Protein AF-A0A139BRN2-F1 (afdb_monomer)

Structure (mmCIF, N/CA/C/O backbone):
data_AF-A0A139BRN2-F1
#
_entry.id   AF-A0A139BRN2-F1
#
loop_
_atom_site.group_PDB
_atom_site.id
_atom_site.type_symbol
_atom_site.label_atom_id
_atom_site.label_alt_id
_atom_site.label_comp_id
_atom_site.label_asym_id
_atom_site.label_entity_id
_atom_site.label_seq_id
_atom_site.pdbx_PDB_ins_code
_atom_site.Cartn_x
_atom_site.Cartn_y
_atom_site.Cartn_z
_atom_site.occupancy
_atom_site.B_iso_or_equiv
_atom_site.auth_seq_id
_atom_site.auth_comp_id
_atom_site.auth_asym_id
_atom_site.auth_atom_id
_atom_site.pdbx_PDB_model_num
ATOM 1 N N . MET A 1 1 ? 4.448 -12.846 -7.802 1.00 51.34 1 MET A N 1
ATOM 2 C CA . MET A 1 1 ? 3.052 -12.794 -7.321 1.00 51.34 1 MET A CA 1
ATOM 3 C C . MET A 1 1 ? 2.888 -11.433 -6.683 1.00 51.34 1 MET A C 1
ATOM 5 O O . MET A 1 1 ? 3.791 -11.031 -5.967 1.00 51.34 1 MET A O 1
ATOM 9 N N . LYS A 1 2 ? 1.847 -10.689 -7.046 1.00 69.81 2 LYS A N 1
ATOM 10 C CA . LYS A 1 2 ? 1.604 -9.361 -6.490 1.00 69.81 2 LYS A CA 1
ATOM 11 C C . LYS A 1 2 ? 0.941 -9.533 -5.120 1.0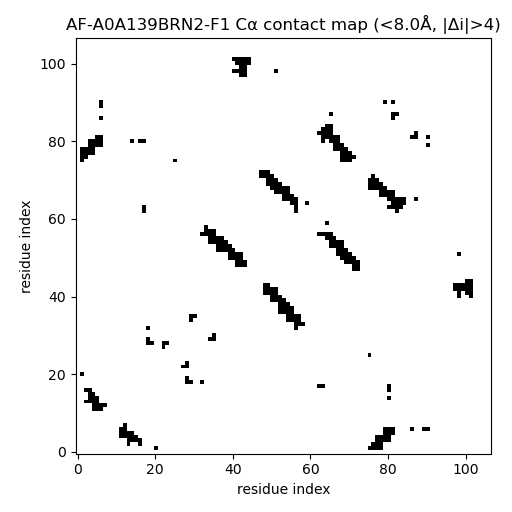0 69.81 2 LYS A C 1
ATOM 13 O O . LYS A 1 2 ? -0.069 -10.230 -5.048 1.00 69.81 2 LYS A O 1
ATOM 18 N N . THR A 1 3 ? 1.526 -8.981 -4.063 1.00 85.62 3 THR A N 1
ATOM 19 C CA . THR A 1 3 ? 1.068 -9.228 -2.688 1.00 85.62 3 THR A CA 1
ATOM 20 C C . THR A 1 3 ? 0.275 -8.038 -2.172 1.00 85.62 3 THR A C 1
ATOM 22 O O . THR A 1 3 ? 0.762 -6.908 -2.212 1.00 85.62 3 THR A O 1
ATOM 25 N N . CYS A 1 4 ? -0.946 -8.292 -1.705 1.00 90.56 4 CYS A N 1
ATOM 26 C CA . CYS A 1 4 ? -1.832 -7.272 -1.159 1.00 90.56 4 CYS A CA 1
ATOM 27 C C . CYS A 1 4 ? -2.158 -7.587 0.292 1.00 90.56 4 CYS A C 1
ATOM 29 O O . CYS A 1 4 ? -2.473 -8.730 0.622 1.00 90.56 4 CYS A O 1
ATOM 31 N N . TYR A 1 5 ? -2.135 -6.561 1.133 1.00 93.62 5 TYR A N 1
ATOM 32 C CA . TYR A 1 5 ? -2.432 -6.690 2.551 1.00 93.62 5 TYR A CA 1
ATOM 33 C C . TYR A 1 5 ? -3.394 -5.610 3.020 1.00 93.62 5 TYR A C 1
ATOM 35 O O . TYR A 1 5 ? -3.472 -4.541 2.424 1.00 93.62 5 TYR A O 1
ATOM 43 N N . ARG A 1 6 ? -4.079 -5.861 4.130 1.00 94.12 6 ARG A N 1
ATOM 44 C CA . ARG A 1 6 ? -4.833 -4.856 4.885 1.00 94.12 6 ARG A CA 1
ATOM 45 C C . ARG A 1 6 ? -4.381 -4.882 6.338 1.00 94.12 6 ARG A C 1
ATOM 47 O O . ARG A 1 6 ? -4.035 -5.942 6.853 1.00 94.12 6 ARG A O 1
ATOM 54 N N . TYR A 1 7 ? -4.360 -3.724 6.991 1.00 94.06 7 TYR A N 1
ATOM 55 C CA . TYR A 1 7 ? -4.083 -3.646 8.421 1.00 94.06 7 TYR A CA 1
ATOM 56 C C . TYR A 1 7 ? -5.378 -3.791 9.223 1.00 94.06 7 TYR A C 1
ATOM 58 O O . TYR A 1 7 ? -6.230 -2.905 9.208 1.00 94.06 7 TYR A O 1
ATOM 66 N N . GLU A 1 8 ? -5.518 -4.902 9.938 1.00 92.00 8 GLU A N 1
ATOM 67 C CA . GLU A 1 8 ? -6.693 -5.221 10.745 1.00 92.00 8 GLU A CA 1
ATOM 68 C C . GLU A 1 8 ? -6.255 -5.654 12.147 1.00 92.00 8 GLU A C 1
ATOM 70 O O . GLU A 1 8 ? -5.366 -6.486 12.309 1.00 92.00 8 GLU A O 1
ATOM 75 N N . ASN A 1 9 ? -6.883 -5.099 13.188 1.00 91.62 9 ASN A N 1
ATOM 76 C CA . ASN A 1 9 ? -6.683 -5.520 14.584 1.00 91.62 9 ASN A CA 1
ATOM 77 C C . ASN A 1 9 ? -5.210 -5.606 15.041 1.00 91.62 9 ASN A C 1
ATOM 79 O O . ASN A 1 9 ? -4.855 -6.461 15.850 1.00 91.62 9 ASN A O 1
ATOM 83 N N . GLY A 1 10 ? -4.348 -4.717 14.541 1.00 90.25 10 GLY A N 1
ATOM 84 C CA . GLY A 1 10 ? -2.939 -4.681 14.935 1.00 90.25 10 GLY A CA 1
ATOM 85 C C . GLY A 1 10 ? -1.996 -5.526 14.073 1.00 90.25 10 GLY A C 1
ATOM 86 O O . GLY A 1 10 ? -0.812 -5.603 14.390 1.00 90.25 10 GLY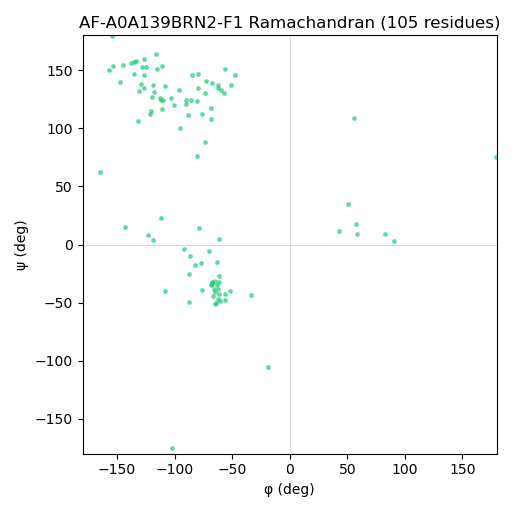 A O 1
ATOM 87 N N . THR A 1 11 ? -2.485 -6.168 13.009 1.00 94.06 11 THR A N 1
ATOM 88 C CA . THR A 1 11 ? -1.672 -7.015 12.126 1.00 94.06 11 THR A CA 1
ATOM 89 C C . THR A 1 11 ? -2.011 -6.802 10.655 1.00 94.06 11 THR A C 1
ATOM 91 O O . THR A 1 11 ? -3.120 -6.404 10.309 1.00 94.06 11 THR A O 1
ATOM 94 N N . PHE A 1 12 ? -1.060 -7.107 9.771 1.00 92.69 12 PHE A N 1
ATOM 95 C CA . PHE A 1 12 ? -1.341 -7.247 8.345 1.00 92.69 12 PHE A CA 1
ATOM 96 C C . PHE A 1 12 ? -1.957 -8.617 8.056 1.00 92.69 12 PHE A C 1
ATOM 98 O O . PHE A 1 12 ? -1.477 -9.634 8.560 1.00 92.69 12 PHE A O 1
ATOM 105 N N . VAL A 1 13 ? -3.016 -8.630 7.250 1.00 94.25 13 VAL A N 1
ATOM 106 C CA . VAL A 1 13 ? -3.690 -9.833 6.743 1.00 94.25 13 VAL A CA 1
ATOM 107 C C . VAL A 1 13 ? -3.741 -9.792 5.220 1.00 94.25 13 VAL A C 1
ATOM 109 O O . VAL A 1 13 ? -3.732 -8.705 4.641 1.00 94.25 13 VAL A O 1
ATOM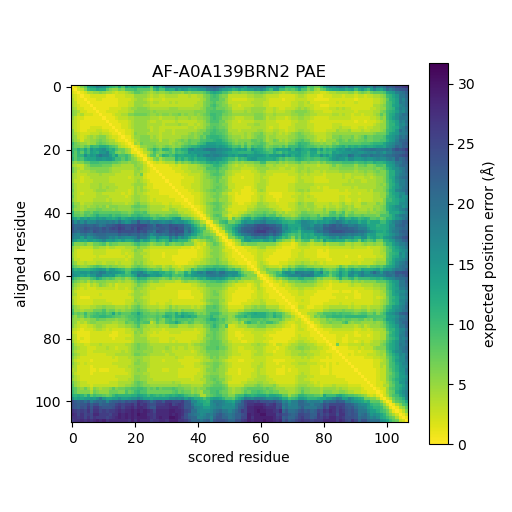 112 N N . ASP A 1 14 ? -3.791 -10.958 4.572 1.00 93.31 14 ASP A N 1
ATOM 113 C CA . ASP A 1 14 ? -3.935 -11.045 3.115 1.00 93.31 14 ASP A CA 1
ATOM 114 C C . ASP A 1 14 ? -5.207 -10.319 2.662 1.00 93.31 14 ASP A C 1
ATOM 116 O O . ASP A 1 14 ? -6.300 -10.551 3.184 1.00 93.31 14 ASP A O 1
ATOM 120 N N . ALA A 1 15 ? -5.067 -9.457 1.661 1.00 89.62 15 ALA A N 1
ATOM 121 C CA . ALA A 1 15 ? -6.174 -8.746 1.044 1.00 89.62 15 ALA A CA 1
ATOM 122 C C . ALA A 1 15 ? -6.330 -9.170 -0.416 1.00 89.62 15 ALA A C 1
ATOM 124 O O . ALA A 1 15 ? -5.366 -9.518 -1.100 1.00 89.62 15 ALA A O 1
ATOM 125 N N . GLN A 1 16 ? -7.562 -9.108 -0.918 1.00 85.25 16 GLN A N 1
ATOM 126 C CA . GLN A 1 16 ? -7.769 -9.147 -2.360 1.00 85.25 16 GLN A CA 1
ATOM 127 C C . GLN A 1 16 ? -7.215 -7.863 -2.967 1.00 85.25 16 GLN A C 1
ATOM 129 O O . GLN A 1 16 ? -7.399 -6.775 -2.417 1.00 85.25 16 GLN A O 1
ATOM 134 N N . SER A 1 17 ? -6.549 -7.992 -4.112 1.00 80.56 17 SER A N 1
ATOM 135 C CA . SER A 1 17 ? -6.210 -6.811 -4.886 1.00 80.56 17 SER A CA 1
ATOM 136 C C . SER A 1 17 ? -7.495 -6.073 -5.269 1.00 80.56 17 SER A C 1
ATOM 138 O O . SER A 1 17 ? -8.417 -6.712 -5.779 1.00 80.56 17 SER A O 1
ATOM 140 N N . PRO A 1 18 ? -7.555 -4.742 -5.097 1.00 77.81 18 PRO A N 1
ATOM 141 C CA . PRO A 1 18 ? -8.653 -3.948 -5.636 1.00 77.81 18 PRO A CA 1
ATOM 142 C C . PRO A 1 18 ? -8.605 -3.846 -7.172 1.00 77.81 18 PRO A C 1
ATOM 144 O O . PRO A 1 18 ? -9.522 -3.289 -7.768 1.00 77.81 18 PRO A O 1
ATOM 147 N N . PHE A 1 19 ? -7.554 -4.362 -7.822 1.00 76.94 19 PHE A N 1
ATOM 148 C CA . PHE A 1 19 ? -7.337 -4.264 -9.261 1.00 76.94 19 PHE A CA 1
ATOM 149 C C . PHE A 1 19 ? -7.102 -5.633 -9.892 1.00 76.94 19 PHE A C 1
ATOM 151 O O . PHE A 1 19 ? -6.700 -6.601 -9.247 1.00 76.94 19 PHE A O 1
ATOM 158 N N . ASP A 1 20 ? -7.315 -5.708 -11.199 1.00 69.44 20 ASP A N 1
ATOM 159 C CA . ASP A 1 20 ? -7.031 -6.924 -11.942 1.00 69.44 20 ASP A CA 1
ATOM 160 C C . ASP A 1 20 ? -5.511 -7.176 -11.988 1.00 69.44 20 ASP A C 1
ATOM 162 O O . ASP A 1 20 ? -4.729 -6.394 -12.539 1.00 69.44 20 ASP A O 1
ATOM 166 N N . ALA A 1 21 ? -5.086 -8.300 -11.406 1.00 56.09 21 ALA A N 1
ATOM 167 C CA . ALA A 1 21 ? -3.689 -8.715 -11.341 1.00 56.09 21 ALA A CA 1
ATOM 168 C C . ALA A 1 21 ? -3.056 -8.972 -12.725 1.00 56.09 21 ALA A C 1
ATOM 170 O O . ALA A 1 21 ? -1.826 -9.022 -12.818 1.00 56.09 21 ALA A O 1
ATOM 171 N N . THR A 1 22 ? -3.862 -9.108 -13.785 1.00 61.78 22 THR A N 1
ATOM 172 C CA . THR A 1 22 ? -3.403 -9.253 -15.177 1.00 61.78 22 THR A CA 1
ATOM 173 C C . THR A 1 22 ? -2.948 -7.934 -15.807 1.00 61.78 22 THR A C 1
ATOM 175 O O . THR A 1 22 ? -2.221 -7.948 -16.802 1.00 61.78 22 THR A O 1
ATOM 178 N N . ILE A 1 23 ? -3.305 -6.791 -15.210 1.00 58.47 23 ILE A N 1
ATOM 179 C CA . ILE A 1 23 ? -2.886 -5.469 -15.676 1.00 58.47 23 ILE A CA 1
ATOM 180 C C . ILE A 1 23 ? -1.427 -5.255 -15.269 1.00 58.47 23 ILE A C 1
ATOM 182 O O . ILE A 1 23 ? -1.121 -5.163 -14.081 1.00 58.47 23 ILE A O 1
ATOM 186 N N . GLY A 1 24 ? -0.539 -5.198 -16.267 1.00 67.56 24 GLY A N 1
ATOM 187 C CA . GLY A 1 24 ? 0.927 -5.085 -16.187 1.00 67.56 24 GLY A CA 1
ATOM 188 C C . GLY A 1 24 ? 1.523 -4.579 -14.863 1.00 67.56 24 GLY A C 1
ATOM 189 O O . GLY A 1 24 ? 1.626 -5.331 -13.889 1.00 67.56 24 GLY A O 1
ATOM 190 N N . SER A 1 25 ? 1.986 -3.325 -14.832 1.00 76.38 25 SER A N 1
ATOM 191 C CA . SER A 1 25 ? 2.540 -2.721 -13.613 1.00 76.38 25 SER A CA 1
ATOM 192 C C . SER A 1 25 ? 1.419 -2.245 -12.688 1.00 76.38 25 SER A C 1
ATOM 194 O O . SER A 1 25 ? 0.378 -1.776 -13.148 1.00 76.38 25 SER A O 1
ATOM 196 N N . TRP A 1 26 ? 1.631 -2.321 -11.379 1.00 78.12 26 TRP A N 1
ATOM 197 C CA . TRP A 1 26 ? 0.684 -1.766 -10.416 1.00 78.12 26 TRP A CA 1
ATOM 198 C C . TRP A 1 26 ? 0.498 -0.263 -10.549 1.00 78.12 26 TRP A C 1
ATOM 200 O O . TRP A 1 26 ? -0.615 0.207 -10.379 1.00 78.12 26 TRP A O 1
ATOM 210 N N . ASN A 1 27 ? 1.534 0.482 -10.943 1.00 79.56 27 ASN A N 1
ATOM 211 C CA . ASN A 1 27 ? 1.395 1.909 -11.233 1.00 79.56 27 ASN A CA 1
ATOM 212 C C . ASN A 1 27 ? 0.329 2.169 -12.302 1.00 79.56 27 ASN A C 1
ATOM 214 O O . ASN A 1 27 ? -0.488 3.073 -12.146 1.00 79.56 27 ASN A O 1
ATOM 218 N N . THR A 1 28 ? 0.307 1.352 -13.359 1.00 82.56 28 THR A N 1
ATOM 219 C CA . THR A 1 28 ? -0.724 1.422 -14.401 1.00 82.56 28 THR A CA 1
ATOM 220 C C . THR A 1 28 ? -2.097 1.083 -13.824 1.00 82.56 28 THR A C 1
ATOM 222 O O . THR A 1 28 ? -3.021 1.873 -13.966 1.00 82.56 28 THR A O 1
ATOM 225 N N . ALA A 1 29 ? -2.213 -0.034 -13.100 1.00 84.56 29 ALA A N 1
ATOM 226 C CA . ALA A 1 29 ? -3.484 -0.476 -12.524 1.00 84.56 29 ALA A CA 1
ATOM 227 C C . ALA A 1 29 ? -4.073 0.533 -11.514 1.00 84.56 29 ALA A C 1
ATOM 229 O O . ALA A 1 29 ? -5.261 0.833 -11.562 1.00 84.56 29 ALA A O 1
ATOM 230 N N . ILE A 1 30 ? -3.232 1.098 -10.643 1.00 87.75 30 ILE A N 1
ATOM 231 C CA . ILE A 1 30 ? -3.593 2.124 -9.655 1.00 87.75 30 ILE A CA 1
ATOM 232 C C . ILE A 1 30 ? -4.080 3.395 -10.369 1.00 87.75 30 ILE A C 1
ATOM 234 O O . ILE A 1 30 ? -5.122 3.950 -10.016 1.00 87.75 30 ILE A O 1
ATOM 238 N N . ALA A 1 31 ? -3.354 3.857 -11.393 1.00 86.31 31 ALA A N 1
ATOM 239 C CA . ALA A 1 31 ? -3.708 5.069 -12.127 1.00 86.31 31 ALA A CA 1
ATOM 240 C C . ALA A 1 31 ? -5.012 4.921 -12.933 1.00 86.31 31 ALA A C 1
ATOM 242 O O . ALA A 1 31 ? -5.851 5.832 -12.887 1.00 86.31 31 ALA A O 1
ATOM 243 N N . ASP A 1 32 ? -5.179 3.788 -13.625 1.00 86.56 32 ASP A N 1
ATOM 244 C CA . ASP A 1 32 ? -6.370 3.444 -14.415 1.00 86.56 32 ASP A CA 1
ATOM 245 C C . ASP A 1 32 ? -7.609 3.316 -13.528 1.00 86.56 32 ASP A C 1
ATOM 247 O O . ASP A 1 32 ? -8.697 3.743 -13.908 1.00 86.56 32 ASP A O 1
ATOM 251 N N . ALA A 1 33 ? -7.430 2.816 -12.307 1.00 85.06 33 ALA A N 1
ATOM 252 C CA . ALA A 1 33 ? -8.485 2.738 -11.311 1.00 85.06 33 ALA A CA 1
ATOM 253 C C . ALA A 1 33 ? -8.769 4.069 -10.593 1.00 85.06 33 ALA A C 1
ATOM 255 O O . ALA A 1 33 ? -9.415 4.072 -9.554 1.00 85.06 33 ALA A O 1
ATOM 256 N N . GLY A 1 34 ? -8.278 5.203 -11.105 1.00 89.94 34 GLY A N 1
ATOM 257 C CA . GLY A 1 34 ? -8.651 6.529 -10.603 1.00 89.94 34 GLY A CA 1
ATOM 258 C C . GLY A 1 34 ?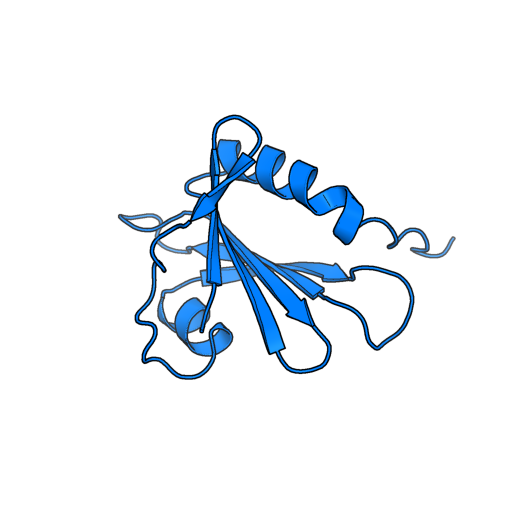 -7.879 7.002 -9.372 1.00 89.94 34 GLY A C 1
ATOM 259 O O . GLY A 1 34 ? -8.206 8.043 -8.806 1.00 89.94 34 GLY A O 1
ATOM 260 N N . TYR A 1 35 ? -6.823 6.306 -8.955 1.00 91.50 35 TYR A N 1
ATOM 261 C CA . TYR A 1 35 ? -6.017 6.748 -7.821 1.00 91.50 35 TYR A CA 1
ATOM 262 C C . TYR A 1 35 ? -4.943 7.746 -8.245 1.00 91.50 35 TYR A C 1
ATOM 264 O O . TYR A 1 35 ? -4.367 7.669 -9.336 1.00 91.50 35 TYR A O 1
ATOM 272 N N . ARG A 1 36 ? -4.650 8.705 -7.365 1.00 91.50 36 ARG A N 1
ATOM 273 C CA . ARG A 1 36 ? -3.605 9.713 -7.570 1.00 91.50 36 ARG A CA 1
ATOM 274 C C . ARG A 1 36 ? -2.638 9.729 -6.390 1.00 91.50 36 ARG A C 1
ATOM 276 O O . ARG A 1 36 ? -3.105 9.712 -5.246 1.00 91.50 36 ARG A O 1
ATOM 283 N N . PRO A 1 37 ? -1.318 9.776 -6.641 1.00 91.31 37 PRO A N 1
ATOM 284 C CA . PRO A 1 37 ? -0.331 9.847 -5.573 1.00 91.31 37 PRO A CA 1
ATOM 285 C C . PRO A 1 37 ? -0.524 11.144 -4.784 1.00 91.31 37 PRO A C 1
ATOM 287 O O . PRO A 1 37 ? -0.721 12.210 -5.364 1.00 91.31 37 PRO A O 1
ATOM 290 N N . GLN A 1 38 ? -0.494 11.034 -3.462 1.00 89.75 38 GLN A N 1
ATOM 291 C CA . GLN A 1 38 ? -0.621 12.154 -2.528 1.00 89.75 38 GLN A CA 1
ATOM 292 C C . GLN A 1 38 ? 0.706 12.453 -1.840 1.00 89.75 38 GLN A C 1
ATOM 294 O O . GLN A 1 38 ? 1.055 13.611 -1.634 1.00 89.75 38 GL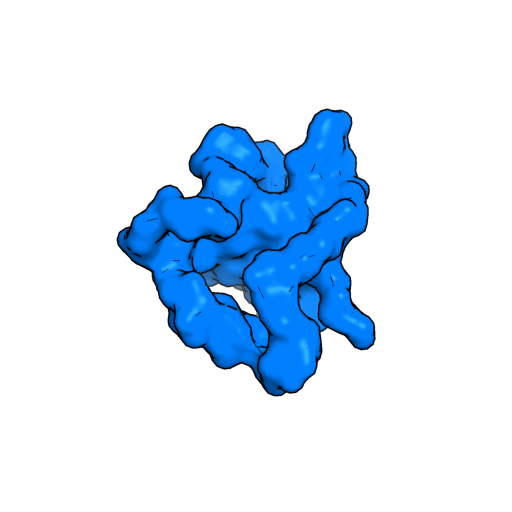N A O 1
ATOM 299 N N . LEU A 1 39 ? 1.439 11.401 -1.477 1.00 85.25 39 LEU A N 1
ATOM 300 C CA . LEU A 1 39 ? 2.695 11.507 -0.753 1.00 85.25 39 LEU A CA 1
ATOM 301 C C . LEU A 1 39 ? 3.625 10.371 -1.162 1.00 85.25 39 LEU A C 1
ATOM 303 O O . LEU A 1 39 ? 3.187 9.230 -1.298 1.00 85.25 39 LEU A O 1
ATOM 307 N N . GLN A 1 40 ? 4.906 10.688 -1.313 1.00 82.62 40 GLN A N 1
ATOM 308 C CA . GLN A 1 40 ? 5.973 9.714 -1.494 1.00 82.62 40 GLN A CA 1
ATOM 309 C C . GLN A 1 40 ? 6.966 9.869 -0.350 1.00 82.62 40 GLN A C 1
ATOM 311 O O . GLN A 1 40 ? 7.425 10.975 -0.069 1.00 82.62 40 GLN A O 1
ATOM 316 N N . VAL A 1 41 ? 7.257 8.762 0.324 1.00 78.31 41 VAL A N 1
ATOM 317 C CA . VAL A 1 41 ? 8.145 8.701 1.480 1.00 78.31 41 VAL A CA 1
ATOM 318 C C . VAL A 1 41 ? 9.284 7.740 1.147 1.00 78.31 41 VAL A C 1
ATOM 320 O O . VAL A 1 41 ? 9.033 6.546 0.959 1.00 78.31 41 VAL A O 1
ATOM 323 N N . PRO A 1 42 ? 10.529 8.230 1.055 1.00 69.88 42 PRO A N 1
ATOM 324 C CA . PRO A 1 42 ? 11.694 7.363 0.952 1.00 69.88 42 PRO A CA 1
ATOM 325 C C . PRO A 1 42 ? 11.822 6.497 2.209 1.00 69.88 42 PRO A C 1
ATOM 327 O O . PRO A 1 42 ? 11.678 6.995 3.327 1.00 69.88 42 PRO A O 1
ATOM 330 N N . THR A 1 43 ? 12.129 5.215 2.042 1.00 67.19 43 THR A N 1
ATOM 331 C CA . THR A 1 43 ? 12.549 4.338 3.137 1.00 67.19 43 THR A CA 1
ATOM 332 C C . THR A 1 43 ? 14.084 4.307 3.165 1.00 67.19 43 THR A C 1
ATOM 334 O O . THR A 1 43 ? 14.723 3.670 2.347 1.00 67.19 43 THR A O 1
ATOM 337 N N . VAL A 1 44 ? 14.668 5.089 4.078 1.00 63.94 44 VAL A N 1
ATOM 338 C CA . VAL A 1 44 ? 16.095 5.158 4.479 1.00 63.94 44 VAL A CA 1
ATOM 339 C C . VAL A 1 44 ? 17.189 5.418 3.404 1.00 63.94 44 VAL A C 1
ATOM 341 O O . VAL A 1 44 ? 17.602 4.530 2.674 1.00 63.94 44 VAL A O 1
ATOM 344 N N . ASN A 1 45 ? 17.761 6.635 3.471 1.00 49.12 45 ASN A N 1
ATOM 345 C CA . ASN A 1 45 ? 19.177 7.086 3.377 1.00 49.12 45 ASN A CA 1
ATOM 346 C C . ASN A 1 45 ? 20.215 6.570 2.350 1.00 49.12 45 ASN A C 1
ATOM 348 O O . ASN A 1 45 ? 21.381 6.945 2.476 1.00 49.12 45 ASN A O 1
ATOM 352 N N . ASP A 1 46 ? 19.852 5.833 1.313 1.00 47.31 46 ASP A N 1
ATOM 353 C CA . ASP A 1 46 ? 20.688 5.747 0.109 1.00 47.31 46 ASP A CA 1
ATOM 354 C C . ASP A 1 46 ? 19.780 5.635 -1.114 1.00 47.31 46 ASP A C 1
ATOM 356 O O . ASP A 1 46 ? 18.633 5.207 -0.988 1.00 47.31 46 ASP A O 1
ATOM 360 N N . HIS A 1 47 ? 20.256 6.057 -2.282 1.00 49.25 47 HIS A N 1
ATOM 361 C CA . HIS A 1 47 ? 19.460 6.205 -3.511 1.00 49.25 47 HIS A CA 1
ATOM 362 C C . HIS A 1 47 ? 18.810 4.899 -4.052 1.00 49.25 47 HIS 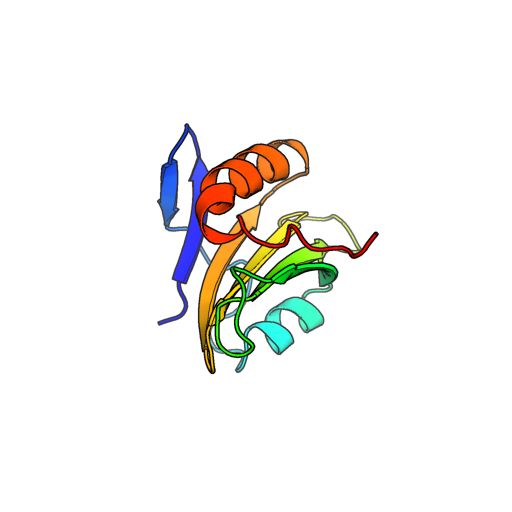A C 1
ATOM 364 O O . HIS A 1 47 ? 18.139 4.954 -5.082 1.00 49.25 47 HIS A O 1
ATOM 370 N N . ASP A 1 48 ? 18.931 3.778 -3.326 1.00 55.50 48 ASP A N 1
ATOM 371 C CA . ASP A 1 48 ? 18.659 2.403 -3.772 1.00 55.50 48 ASP A CA 1
ATOM 372 C C . ASP A 1 48 ? 17.611 1.630 -2.919 1.00 55.50 48 ASP A C 1
ATOM 374 O O . ASP A 1 48 ? 17.418 0.429 -3.107 1.00 55.50 48 ASP A O 1
ATOM 378 N N . TYR A 1 49 ? 16.909 2.273 -1.971 1.00 60.62 49 TYR A N 1
ATOM 379 C CA . TYR A 1 49 ? 16.010 1.596 -1.007 1.00 60.62 49 TYR A CA 1
ATOM 380 C C . TYR A 1 49 ? 14.524 1.985 -1.123 1.00 60.62 49 TYR A C 1
ATOM 382 O O . TYR A 1 49 ? 14.197 2.959 -1.807 1.00 60.62 49 TYR A O 1
ATOM 390 N N . PRO A 1 50 ? 13.593 1.197 -0.524 1.00 62.22 50 PRO A N 1
ATOM 391 C CA . PRO A 1 50 ? 12.204 1.228 -0.938 1.00 62.22 50 PRO A CA 1
ATOM 392 C C . PRO A 1 50 ? 11.520 2.610 -0.892 1.00 62.22 50 PRO A C 1
ATOM 394 O O . PRO A 1 50 ? 11.837 3.449 -0.056 1.00 62.22 50 PRO A O 1
ATOM 397 N N . VAL A 1 51 ? 10.524 2.865 -1.737 1.00 78.00 51 VAL A N 1
ATOM 398 C CA . VAL A 1 51 ? 9.683 4.071 -1.675 1.00 78.00 51 VAL A CA 1
ATOM 399 C C . VAL A 1 51 ? 8.273 3.662 -1.286 1.00 78.00 51 VAL A C 1
ATOM 401 O O . VAL A 1 51 ? 7.661 2.827 -1.949 1.00 78.00 51 VAL A O 1
ATOM 404 N N . ALA A 1 52 ? 7.731 4.271 -0.234 1.00 87.19 52 ALA A N 1
ATOM 405 C CA . ALA A 1 52 ? 6.317 4.162 0.088 1.00 87.19 52 ALA A CA 1
ATOM 406 C C . ALA A 1 52 ? 5.554 5.296 -0.610 1.00 87.19 52 ALA A C 1
ATOM 408 O O . ALA A 1 52 ? 5.831 6.470 -0.377 1.00 87.19 52 ALA A O 1
ATOM 409 N N . THR A 1 53 ? 4.588 4.970 -1.465 1.00 89.38 53 THR A N 1
ATOM 410 C CA . THR A 1 53 ? 3.690 5.956 -2.085 1.00 89.38 53 THR A CA 1
ATOM 411 C C . THR A 1 53 ? 2.279 5.772 -1.557 1.00 89.38 53 THR A C 1
ATOM 413 O O . THR A 1 53 ? 1.704 4.693 -1.683 1.00 89.38 53 THR A O 1
ATOM 416 N N . ILE A 1 54 ? 1.709 6.839 -1.003 1.00 92.00 54 ILE A N 1
ATOM 417 C CA . ILE A 1 54 ? 0.305 6.908 -0.606 1.00 92.00 54 ILE A CA 1
ATOM 418 C C . ILE A 1 54 ? -0.494 7.431 -1.794 1.00 92.00 54 ILE A C 1
ATOM 420 O O . ILE A 1 54 ? -0.220 8.524 -2.295 1.00 92.00 54 ILE A O 1
ATOM 424 N N . TYR A 1 55 ? -1.505 6.687 -2.215 1.00 92.88 55 TYR A N 1
ATOM 425 C CA . TYR A 1 55 ? -2.465 7.093 -3.229 1.00 92.88 55 TYR A CA 1
ATOM 426 C C . TYR A 1 55 ? -3.837 7.323 -2.609 1.00 92.88 55 TYR A C 1
ATOM 428 O O . TYR A 1 55 ? -4.183 6.708 -1.603 1.00 92.88 55 TYR A O 1
ATOM 436 N N . ARG A 1 56 ? -4.629 8.183 -3.250 1.00 93.06 56 ARG A N 1
ATOM 437 C CA . ARG A 1 56 ? -6.029 8.428 -2.903 1.00 93.06 56 ARG A CA 1
ATOM 438 C C . ARG A 1 56 ? -6.912 8.306 -4.136 1.00 93.06 56 ARG A C 1
ATOM 440 O O . ARG A 1 56 ? -6.530 8.799 -5.201 1.00 93.06 56 ARG A O 1
ATOM 447 N N . HIS A 1 57 ? -8.067 7.673 -3.989 1.00 92.50 57 HIS A N 1
ATOM 448 C CA . HIS A 1 57 ? -9.077 7.597 -5.036 1.00 92.50 57 HIS A CA 1
ATOM 449 C C . HIS A 1 57 ? -9.788 8.949 -5.224 1.00 92.50 57 HIS A C 1
ATOM 451 O O . HIS A 1 57 ? -10.071 9.644 -4.248 1.00 92.50 57 HIS A O 1
ATOM 457 N N . ILE A 1 58 ? -10.078 9.339 -6.469 1.00 87.00 58 ILE A N 1
ATOM 458 C CA . ILE A 1 58 ? -10.650 10.665 -6.779 1.00 87.00 58 ILE A CA 1
ATOM 459 C C . ILE A 1 58 ? -12.186 10.727 -6.713 1.00 87.00 58 ILE A C 1
ATOM 461 O O . ILE A 1 58 ? -12.714 11.797 -6.425 1.00 87.00 58 ILE A O 1
ATOM 465 N N . ASP A 1 59 ? -12.886 9.600 -6.902 1.00 80.88 59 ASP A N 1
ATOM 466 C CA . ASP A 1 59 ? -14.356 9.569 -7.082 1.00 80.88 59 ASP A CA 1
ATOM 467 C C . ASP A 1 59 ? -15.126 8.776 -5.996 1.00 80.88 59 ASP A C 1
ATOM 469 O O . ASP A 1 59 ? -16.345 8.634 -6.063 1.00 80.88 59 ASP A O 1
ATOM 473 N N . GLY A 1 60 ? -14.423 8.276 -4.974 1.00 64.38 60 GLY A N 1
ATOM 474 C CA . GLY A 1 60 ? -14.971 7.846 -3.674 1.00 64.38 60 GLY A CA 1
ATOM 475 C C . GLY A 1 60 ? -16.045 6.743 -3.573 1.00 64.38 60 GLY A C 1
ATOM 476 O O . GLY A 1 60 ? -16.554 6.571 -2.472 1.00 64.38 60 GLY A O 1
ATOM 477 N N . ASN A 1 61 ? -16.411 5.994 -4.621 1.00 67.75 61 ASN A N 1
ATOM 478 C CA . ASN A 1 61 ? -17.479 4.979 -4.522 1.00 67.75 61 ASN A CA 1
ATOM 479 C C . ASN A 1 61 ? -16.980 3.547 -4.800 1.00 67.75 61 ASN A C 1
ATOM 481 O O . ASN A 1 61 ? -16.307 3.315 -5.800 1.00 67.75 61 ASN A O 1
ATOM 485 N N . ASP A 1 62 ? -17.341 2.605 -3.917 1.00 77.81 62 ASP A N 1
ATOM 486 C CA . ASP A 1 62 ? -17.125 1.144 -4.003 1.00 77.81 62 ASP A CA 1
ATOM 487 C C . ASP A 1 62 ? -15.670 0.643 -4.148 1.00 77.81 62 ASP A C 1
ATOM 489 O O . ASP A 1 62 ? -15.433 -0.519 -4.482 1.00 77.81 62 ASP A O 1
ATOM 493 N N . VAL A 1 63 ? -14.681 1.484 -3.839 1.00 86.56 63 VAL A N 1
ATOM 494 C CA . VAL A 1 63 ? -13.253 1.127 -3.801 1.00 86.56 63 VAL A CA 1
ATOM 495 C C . VAL A 1 63 ? -12.588 1.698 -2.543 1.00 86.56 63 VAL A C 1
ATOM 497 O O . VAL A 1 63 ? -13.104 2.672 -1.989 1.00 86.56 63 VAL A O 1
ATOM 500 N N . PRO A 1 64 ? -11.455 1.130 -2.086 1.00 90.56 64 PRO A N 1
ATOM 501 C CA . PRO A 1 64 ? -10.685 1.699 -0.980 1.00 90.56 64 PRO A CA 1
ATOM 502 C C . PRO A 1 64 ? -10.381 3.189 -1.193 1.00 90.56 64 PRO A C 1
ATOM 504 O O . PRO A 1 64 ? -10.019 3.607 -2.290 1.00 90.56 64 PRO A O 1
ATOM 507 N N . GLU A 1 65 ? -10.505 4.027 -0.165 1.00 92.38 65 GLU A N 1
ATOM 508 C CA . GLU A 1 65 ? -10.187 5.449 -0.339 1.00 92.38 65 GLU A CA 1
ATOM 509 C C . GLU A 1 65 ? -8.681 5.660 -0.555 1.00 92.38 65 GLU A C 1
ATOM 511 O O . GLU A 1 65 ? -8.276 6.529 -1.336 1.00 92.38 65 GLU A O 1
ATOM 516 N N . TYR A 1 66 ? -7.851 4.851 0.105 1.00 93.62 66 TYR A N 1
ATOM 517 C CA . TYR A 1 66 ? -6.403 4.979 0.092 1.00 93.62 66 TYR A CA 1
ATOM 518 C C . TYR A 1 66 ? -5.708 3.670 -0.272 1.00 93.62 66 TYR A C 1
ATOM 520 O O . TYR A 1 66 ? -6.181 2.566 -0.008 1.00 93.62 66 TYR A O 1
ATOM 528 N N . LEU A 1 67 ? -4.517 3.808 -0.844 1.00 93.62 67 LEU A N 1
ATOM 529 C CA . LEU A 1 67 ? -3.589 2.702 -1.046 1.00 93.62 67 LEU A CA 1
ATOM 530 C C . LEU A 1 67 ? -2.190 3.130 -0.648 1.00 93.62 67 LEU A C 1
ATOM 532 O O . LEU A 1 67 ? -1.814 4.281 -0.863 1.00 93.62 67 LEU A O 1
ATOM 536 N N . VAL A 1 68 ? -1.401 2.200 -0.120 1.00 92.38 68 VAL A N 1
ATOM 537 C CA . VAL A 1 68 ? 0.027 2.424 0.118 1.00 92.38 68 VAL A CA 1
ATOM 538 C C . VAL A 1 68 ? 0.818 1.379 -0.649 1.00 92.38 68 VAL A C 1
ATOM 540 O O . VAL A 1 68 ? 0.756 0.200 -0.324 1.00 92.38 68 VAL A O 1
ATOM 543 N N . ALA A 1 69 ? 1.553 1.800 -1.673 1.00 90.31 69 ALA A N 1
ATOM 544 C CA . ALA A 1 69 ? 2.455 0.917 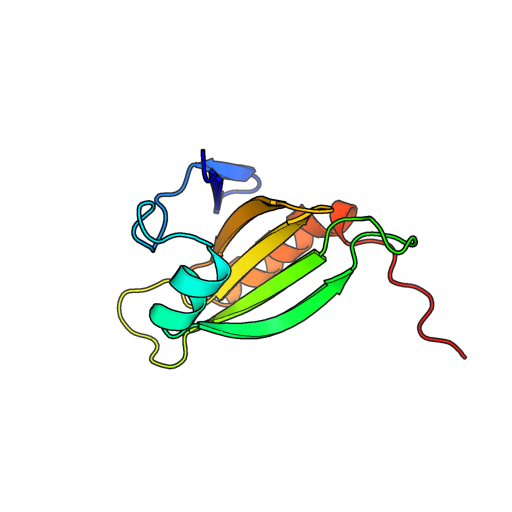-2.406 1.00 90.31 69 ALA A CA 1
ATOM 545 C C . ALA A 1 69 ? 3.874 1.063 -1.860 1.00 90.31 69 ALA A C 1
ATOM 547 O O . ALA A 1 69 ? 4.352 2.186 -1.695 1.00 90.31 69 ALA A O 1
ATOM 548 N N . ILE A 1 70 ? 4.541 -0.058 -1.599 1.00 87.31 70 ILE A N 1
ATOM 549 C CA . ILE A 1 70 ? 5.939 -0.112 -1.171 1.00 87.31 70 ILE A CA 1
ATOM 550 C C . ILE A 1 70 ? 6.750 -0.713 -2.318 1.00 87.31 70 ILE A C 1
ATOM 552 O O . ILE A 1 70 ? 6.548 -1.868 -2.690 1.00 87.31 70 ILE A O 1
ATOM 556 N N . TRP A 1 71 ? 7.665 0.071 -2.872 1.00 80.50 71 TRP A N 1
ATOM 557 C CA . TRP A 1 71 ? 8.510 -0.273 -4.022 1.00 80.50 71 TRP A CA 1
ATOM 558 C C . TRP A 1 71 ? 9.939 -0.493 -3.574 1.00 80.50 71 TRP A C 1
ATOM 560 O O . TRP A 1 71 ? 10.377 0.346 -2.825 1.00 80.50 71 TRP A O 1
ATOM 570 N N . GLY A 1 72 ? 10.671 -1.507 -4.030 1.00 75.81 72 GLY A N 1
ATOM 571 C CA . GLY A 1 72 ? 12.136 -1.614 -3.926 1.00 75.81 72 GLY A CA 1
ATOM 572 C C . GLY A 1 72 ? 12.838 -1.282 -5.250 1.00 75.81 72 GLY A C 1
ATOM 573 O O . GLY A 1 72 ? 12.154 -0.937 -6.211 1.00 75.81 72 GLY A O 1
ATOM 574 N N . GLU A 1 73 ? 14.170 -1.442 -5.289 1.00 68.94 73 GLU A N 1
ATOM 575 C CA . GLU A 1 73 ? 15.111 -1.079 -6.379 1.00 68.94 73 GLU A CA 1
ATOM 576 C C . GLU A 1 73 ? 14.532 -1.222 -7.802 1.00 68.94 73 GLU A C 1
ATOM 578 O O . GLU A 1 73 ? 14.637 -0.291 -8.589 1.00 68.94 73 GLU A O 1
ATOM 583 N N . ASP A 1 74 ? 13.807 -2.310 -8.094 1.00 66.75 74 ASP A N 1
ATOM 584 C CA . ASP A 1 74 ? 13.170 -2.530 -9.405 1.00 66.75 74 ASP A CA 1
ATOM 585 C C . ASP A 1 74 ? 11.791 -3.215 -9.344 1.00 66.75 74 ASP A C 1
ATOM 587 O O . ASP A 1 74 ? 11.295 -3.755 -10.339 1.00 66.75 74 ASP A O 1
ATOM 591 N N . SER A 1 75 ? 11.150 -3.281 -8.174 1.00 71.31 75 SER A N 1
ATOM 592 C CA . SER A 1 75 ? 9.912 -4.063 -8.043 1.00 71.31 75 SER A CA 1
ATOM 593 C C . SER A 1 75 ? 8.983 -3.575 -6.950 1.00 71.31 75 SER A C 1
ATOM 595 O O . SER A 1 75 ? 9.408 -3.003 -5.954 1.00 71.31 75 SER A O 1
ATOM 597 N N . GLU A 1 76 ? 7.688 -3.835 -7.112 1.00 78.88 76 GLU A N 1
ATOM 598 C CA . GLU A 1 76 ? 6.765 -3.672 -5.998 1.00 78.88 76 GLU A CA 1
ATOM 599 C C . GLU A 1 76 ? 6.947 -4.800 -4.983 1.00 78.88 76 GLU A C 1
ATOM 601 O O . GLU A 1 76 ? 6.922 -5.980 -5.337 1.00 78.88 76 GLU A O 1
ATOM 606 N N . ILE A 1 77 ? 7.074 -4.414 -3.717 1.00 82.50 77 ILE A N 1
ATOM 607 C CA . ILE A 1 77 ? 7.171 -5.315 -2.571 1.00 82.50 77 ILE A CA 1
ATOM 608 C C . ILE A 1 77 ? 5.768 -5.667 -2.069 1.00 82.50 77 ILE A C 1
ATOM 610 O O . ILE A 1 77 ? 5.454 -6.843 -1.872 1.00 82.50 77 ILE A O 1
ATOM 614 N N . ALA A 1 78 ? 4.923 -4.655 -1.859 1.00 87.62 78 ALA A N 1
ATOM 615 C CA . ALA A 1 78 ? 3.576 -4.834 -1.331 1.00 87.62 78 ALA A CA 1
ATOM 616 C C . ALA A 1 78 ? 2.640 -3.674 -1.692 1.00 87.62 78 ALA A C 1
ATOM 618 O O . ALA A 1 78 ? 3.059 -2.515 -1.729 1.00 87.62 78 ALA A O 1
ATOM 619 N N . LEU A 1 79 ? 1.352 -4.000 -1.819 1.00 91.12 79 LEU A N 1
ATOM 620 C CA . LEU A 1 79 ? 0.252 -3.041 -1.837 1.00 91.12 79 LEU A CA 1
ATOM 621 C C . LEU A 1 79 ? -0.565 -3.173 -0.549 1.00 91.12 79 LEU A C 1
ATOM 623 O O . LEU A 1 79 ? -1.075 -4.248 -0.235 1.00 91.12 79 LEU A O 1
ATOM 627 N N . LEU A 1 80 ? -0.728 -2.079 0.183 1.00 93.25 80 LEU A N 1
ATOM 628 C CA . LEU A 1 80 ? -1.570 -2.016 1.371 1.00 93.25 80 LEU A CA 1
ATOM 629 C C . LEU A 1 80 ? -2.900 -1.362 1.006 1.00 93.25 80 LEU A C 1
ATOM 631 O O . LEU A 1 80 ? -2.937 -0.219 0.544 1.00 93.25 80 LEU A O 1
ATOM 635 N N . 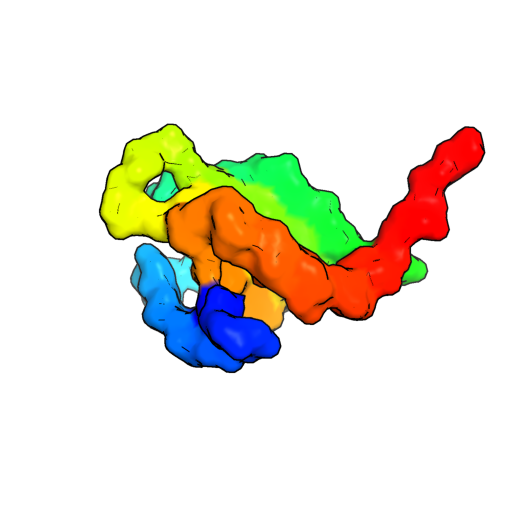VAL A 1 81 ? -3.979 -2.107 1.212 1.00 93.94 81 VAL A N 1
ATOM 636 C CA . VAL A 1 81 ? -5.359 -1.690 0.987 1.00 93.94 81 VAL A CA 1
ATOM 637 C C . VAL A 1 81 ? -5.867 -0.967 2.222 1.00 93.94 81 VAL A C 1
ATOM 639 O O . VAL A 1 81 ? -5.834 -1.516 3.324 1.00 93.94 81 VAL A O 1
ATOM 642 N N . VAL A 1 82 ? -6.334 0.266 2.034 1.00 93.88 82 VAL A N 1
ATOM 643 C CA . VAL A 1 82 ? -6.754 1.137 3.127 1.00 93.88 82 VAL A CA 1
ATOM 644 C C . VAL A 1 82 ? -8.117 1.738 2.793 1.00 93.88 82 VAL A C 1
ATOM 646 O O . VAL A 1 82 ? -8.241 2.620 1.947 1.00 93.88 82 VAL A O 1
ATOM 649 N N . ASP A 1 83 ? -9.156 1.247 3.464 1.00 89.94 83 ASP A N 1
ATOM 650 C CA . ASP A 1 83 ? -10.536 1.552 3.078 1.00 89.94 83 ASP A CA 1
ATOM 651 C C . ASP A 1 83 ? -10.908 3.032 3.302 1.00 89.94 83 ASP A C 1
ATOM 653 O O . ASP A 1 83 ? -11.661 3.587 2.508 1.00 89.94 83 ASP A O 1
ATOM 657 N N . ASP A 1 84 ? -10.346 3.686 4.326 1.00 90.19 84 ASP A N 1
ATOM 658 C CA . ASP A 1 84 ? -10.608 5.090 4.671 1.00 90.19 84 ASP A CA 1
ATOM 659 C C . ASP A 1 84 ? -9.432 5.749 5.428 1.00 90.19 84 ASP A C 1
ATOM 661 O O . ASP A 1 84 ? -8.407 5.128 5.733 1.00 90.19 84 ASP A O 1
ATOM 665 N N . PHE A 1 85 ? -9.581 7.031 5.772 1.00 88.81 85 PHE A N 1
ATOM 666 C CA . PHE A 1 85 ? -8.553 7.784 6.498 1.00 88.81 85 PHE A CA 1
ATOM 667 C C . PHE A 1 85 ? -8.287 7.250 7.918 1.00 88.81 85 PHE A C 1
ATOM 669 O O . PHE A 1 85 ? -7.159 7.328 8.411 1.00 88.81 85 PHE A O 1
ATOM 676 N N . ILE A 1 86 ? -9.303 6.697 8.589 1.00 91.56 86 ILE A N 1
ATOM 677 C CA . ILE A 1 86 ? -9.177 6.158 9.952 1.00 91.56 86 ILE A CA 1
ATOM 678 C C . ILE A 1 86 ? -8.245 4.945 9.948 1.00 91.56 86 ILE A C 1
ATOM 680 O O . ILE A 1 86 ? -7.426 4.805 10.856 1.00 91.56 86 ILE A O 1
ATOM 684 N N . HIS A 1 87 ? -8.315 4.113 8.910 1.00 92.44 87 HIS A N 1
ATOM 685 C CA . HIS A 1 87 ? -7.444 2.951 8.727 1.00 92.44 87 HIS A CA 1
ATOM 686 C C . HIS A 1 87 ? -6.077 3.309 8.121 1.00 92.44 87 HIS A C 1
ATOM 688 O O . HIS A 1 87 ? -5.117 2.541 8.256 1.00 92.44 87 HIS A O 1
ATOM 694 N N . LEU A 1 88 ? -5.935 4.492 7.512 1.00 92.69 88 LEU A N 1
ATOM 695 C CA . LEU A 1 88 ? -4.659 4.963 6.971 1.00 92.69 88 LEU A CA 1
ATOM 696 C C . LEU A 1 88 ? -3.620 5.182 8.069 1.00 92.69 88 LEU A C 1
ATOM 698 O O . LEU A 1 88 ? -2.520 4.644 7.995 1.00 92.69 88 LEU A O 1
ATOM 702 N N . MET A 1 89 ? -3.964 5.928 9.115 1.00 92.19 89 MET A N 1
ATOM 703 C CA . MET A 1 89 ? -3.035 6.247 10.205 1.00 92.19 89 MET A CA 1
ATOM 704 C C . MET A 1 89 ? -2.412 5.023 10.904 1.00 92.19 89 MET A C 1
ATOM 706 O O . MET A 1 89 ? -1.188 5.006 11.080 1.00 92.19 89 MET A O 1
ATOM 710 N N . PRO A 1 90 ? -3.179 3.988 11.295 1.00 92.69 90 PRO A N 1
ATOM 711 C CA . PRO A 1 90 ? -2.596 2.786 11.876 1.00 92.69 90 PRO A CA 1
ATOM 712 C C . PRO A 1 90 ? -1.764 1.994 10.858 1.00 92.69 90 PRO A C 1
ATOM 714 O O . PRO A 1 90 ? -0.714 1.478 11.232 1.00 92.69 90 PRO A O 1
ATOM 717 N N . THR A 1 91 ? -2.151 1.978 9.576 1.00 92.69 91 THR A N 1
ATOM 718 C CA . THR A 1 91 ? -1.340 1.379 8.500 1.00 92.69 91 THR A CA 1
ATOM 719 C C . THR A 1 91 ? 0.015 2.077 8.372 1.00 92.69 91 THR A C 1
ATOM 721 O O . THR A 1 91 ? 1.052 1.416 8.378 1.00 92.69 91 THR A O 1
ATOM 724 N N . LEU A 1 92 ? 0.023 3.414 8.325 1.00 89.94 92 LEU A N 1
ATOM 725 C CA . LEU A 1 92 ? 1.246 4.219 8.258 1.00 89.94 92 LEU A CA 1
ATOM 726 C C . LEU A 1 92 ? 2.124 4.030 9.497 1.00 89.94 92 LEU A C 1
ATOM 728 O O . LEU A 1 92 ? 3.339 3.940 9.377 1.00 89.94 92 LEU A O 1
ATOM 732 N N . THR A 1 93 ? 1.514 3.918 10.677 1.00 89.94 93 THR A N 1
ATOM 733 C CA . THR A 1 93 ? 2.234 3.650 11.931 1.00 89.94 93 THR A CA 1
ATOM 734 C C . THR A 1 93 ? 2.889 2.268 11.916 1.00 89.94 93 THR A C 1
ATOM 736 O O . THR A 1 93 ? 4.024 2.117 12.358 1.00 89.94 93 THR A O 1
ATOM 739 N N . ALA A 1 94 ? 2.203 1.254 11.386 1.00 89.69 94 ALA A N 1
ATOM 740 C CA . ALA A 1 94 ? 2.724 -0.108 11.313 1.00 89.69 94 ALA A CA 1
ATOM 741 C C . ALA A 1 94 ? 3.916 -0.238 10.351 1.00 89.69 94 ALA A C 1
ATOM 743 O O . ALA A 1 94 ? 4.826 -1.025 10.608 1.00 89.69 94 ALA A O 1
ATOM 744 N N . ILE A 1 95 ? 3.938 0.550 9.271 1.00 85.19 95 ILE A N 1
ATOM 745 C CA . ILE A 1 95 ? 5.073 0.601 8.335 1.00 85.19 95 ILE A CA 1
ATOM 746 C C . ILE A 1 95 ? 6.104 1.675 8.684 1.00 85.19 95 ILE A C 1
ATOM 748 O O . ILE A 1 95 ? 7.144 1.746 8.034 1.00 85.19 95 ILE A O 1
ATOM 752 N N . GLU A 1 96 ? 5.855 2.486 9.713 1.00 83.12 96 GLU A N 1
ATOM 753 C CA . GLU A 1 96 ? 6.745 3.567 10.136 1.00 83.12 96 GLU A CA 1
ATOM 754 C C . GLU A 1 96 ? 8.197 3.105 10.358 1.00 83.12 96 GLU A C 1
ATOM 756 O O . GLU A 1 96 ? 9.103 3.813 9.920 1.00 83.12 96 GLU A O 1
ATOM 761 N N . PRO A 1 97 ? 8.478 1.920 10.948 1.00 77.75 97 PRO A N 1
ATOM 762 C CA . PRO A 1 97 ? 9.849 1.428 11.085 1.00 77.75 97 PRO A CA 1
ATOM 763 C C . PRO A 1 97 ? 10.560 1.205 9.748 1.00 77.75 97 PRO A C 1
ATOM 765 O O . PRO A 1 97 ? 11.781 1.299 9.695 1.00 77.75 97 PRO A O 1
ATOM 768 N N . LEU A 1 98 ? 9.807 0.920 8.680 1.00 69.50 98 LEU A N 1
ATOM 769 C CA . LEU A 1 98 ? 10.345 0.812 7.327 1.00 69.50 98 LEU A CA 1
ATOM 770 C C . LEU A 1 98 ?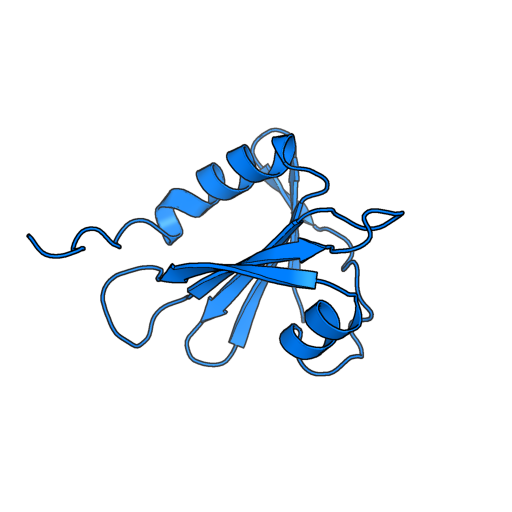 10.622 2.209 6.768 1.00 69.50 98 LEU A C 1
ATOM 772 O O . LEU A 1 98 ? 11.650 2.428 6.151 1.00 69.50 98 LEU A O 1
ATOM 776 N N . THR A 1 99 ? 9.753 3.185 7.033 1.00 63.91 99 THR A N 1
ATOM 777 C CA . THR A 1 99 ? 9.876 4.554 6.503 1.00 63.91 99 THR A CA 1
ATOM 778 C C . THR A 1 99 ? 10.744 5.491 7.351 1.00 63.91 99 THR A C 1
ATOM 780 O O . THR A 1 99 ? 11.041 6.610 6.933 1.00 63.91 99 THR A O 1
ATOM 783 N N . ARG A 1 100 ? 11.150 5.087 8.561 1.00 59.09 100 ARG A N 1
ATOM 784 C CA . ARG A 1 100 ? 11.969 5.892 9.477 1.00 59.09 100 ARG A CA 1
ATOM 785 C C . ARG A 1 100 ? 13.406 5.955 8.977 1.00 59.09 100 ARG A C 1
ATOM 787 O O . ARG A 1 100 ? 14.206 5.128 9.367 1.00 59.09 100 ARG A O 1
ATOM 794 N N . TYR A 1 101 ? 13.692 6.934 8.121 1.00 49.00 101 TYR A N 1
ATOM 795 C CA . TYR A 1 101 ? 14.876 7.814 8.099 1.00 49.00 101 TYR A CA 1
ATOM 796 C C . TYR A 1 101 ? 14.725 8.753 6.886 1.00 49.00 101 TYR A C 1
ATOM 798 O O . TYR A 1 101 ? 15.378 8.584 5.861 1.00 49.00 101 TYR A O 1
ATOM 806 N N . SER A 1 102 ? 13.851 9.757 7.010 1.00 47.84 102 SER A N 1
ATOM 807 C CA . SER A 1 102 ? 13.898 10.986 6.199 1.00 47.84 102 SER A CA 1
ATOM 808 C C . SER A 1 102 ? 14.273 12.200 7.064 1.00 47.84 102 SER A C 1
ATOM 810 O O . SER A 1 102 ? 13.926 13.340 6.752 1.00 47.84 102 SER A O 1
ATOM 812 N N . THR A 1 103 ? 14.939 11.984 8.202 1.00 43.06 103 THR A N 1
ATOM 813 C CA . THR A 1 103 ? 15.467 13.080 9.022 1.00 43.06 103 THR A CA 1
ATOM 814 C C . THR A 1 103 ? 16.782 13.556 8.428 1.00 43.06 103 THR A C 1
ATOM 816 O O . THR A 1 103 ? 17.849 13.186 8.901 1.00 43.06 103 THR A O 1
ATOM 819 N N . ASN A 1 104 ? 16.663 14.312 7.341 1.00 39.47 104 ASN A N 1
ATOM 820 C CA . ASN A 1 104 ? 17.515 15.442 6.979 1.00 39.47 104 ASN A CA 1
ATOM 821 C C . ASN A 1 104 ? 16.791 16.225 5.872 1.00 39.47 104 ASN A C 1
ATOM 823 O O . ASN A 1 104 ? 17.271 16.352 4.749 1.00 39.47 104 ASN A O 1
ATOM 827 N N . LEU A 1 105 ? 15.608 16.759 6.195 1.00 39.19 105 LEU A N 1
ATOM 828 C CA . LEU A 1 105 ? 15.255 18.054 5.622 1.00 39.19 105 LEU A CA 1
ATOM 829 C C . LEU A 1 105 ? 16.218 19.038 6.286 1.00 39.19 105 LEU A C 1
ATOM 831 O O . LEU A 1 105 ? 16.179 19.218 7.501 1.00 39.19 105 LEU A O 1
ATOM 835 N N . SER A 1 106 ? 17.168 19.500 5.485 1.00 36.41 106 SER A N 1
ATOM 836 C CA . SER A 1 106 ? 18.272 20.386 5.834 1.00 36.41 106 SER A CA 1
ATOM 837 C C . SER A 1 106 ? 17.801 21.591 6.653 1.00 36.41 106 SER A C 1
ATOM 839 O O . SER A 1 106 ? 16.693 22.081 6.431 1.00 36.41 106 SER A O 1
ATOM 841 N N . GLU A 1 107 ? 18.659 22.036 7.577 1.00 36.41 107 GLU A N 1
ATOM 842 C CA . GLU A 1 107 ? 18.577 23.337 8.266 1.00 36.41 107 GLU A CA 1
ATOM 843 C C . GLU A 1 107 ? 18.321 24.518 7.316 1.00 36.41 107 GLU A C 1
ATOM 845 O O . GLU A 1 107 ? 18.823 24.485 6.165 1.00 36.41 107 GLU A O 1
#

Foldseek 3Di:
DAFEWEDDPNDTDGDDPLFDPPPPAVVVRCVVQQKDWDDWFFQDDDPFAKIWTKIAHDPLPPAARIKIWIAGNHGTPYIYGHRDPVRVVSVCVSCVNRRPDPPPPDD

Sequence (107 aa):
MKTCYRYENGTFVDAQSPFDATIGSWNTAIADAGYRPQLQVPTVNDHDYPVATIYRHIDGNDVPEYLVAIWGEDSEIALLVVDDFIHLMPTLTAIEPLTRYSTNLSE

Radius of gyration: 13.73 Å; Cα contacts (8 Å, |Δi|>4): 193; chains: 1; bounding box: 38×36×31 Å

Secondary structure (DSSP, 8-state):
---EEEEETTEEEE---SS-TTSSSHHHHHHHTTEEEEEEEE-SSSTTS-EEEEEEESS-SSS-SEEEEEEETTEEEEEEEE-SHHHHHHHHHHHHHHH--------

pLDDT: mean 79.06, std 15.66, range [36.41, 94.25]

Nearest PDB structures (foldseek):
  3lyg-assembly1_A-2  TM=2.993E-01  e=6.541E-01  Colwellia psychrerythraea 34H

Solvent-accessible surface area (backbone atoms only — not comparable to full-atom values): 6261 Å² total; per-residue (Å²): 133,90,48,33,27,29,70,54,99,93,40,79,42,88,38,81,66,97,54,67,84,83,46,81,52,64,70,56,43,45,45,74,69,47,33,42,80,75,47,78,45,59,21,41,92,54,103,66,47,33,38,39,35,35,29,35,44,77,79,78,70,99,55,54,35,29,37,38,38,34,29,42,80,87,44,78,68,38,38,36,54,19,64,39,73,80,50,38,57,59,44,52,58,71,45,34,79,62,42,66,43,68,91,71,77,73,133

Organism: NCBI:txid1796491

Mean predicted aligned error: 7.45 Å